Protein AF-W7SW84-F1 (afdb_monomer_lite)

Sequence (84 aa):
MPKPAPHQNNPKWIGNDATVNPRTLGKSKNYTHRMEFHVEPGTRHWLKQYEVKPTNEPGRHAVPADKIDEFNRRVKKFVIRRIR

Radius of gyration: 13.97 Å; chains: 1; bounding box: 36×32×31 Å

Secondary structure (DSSP, 8-state):
-PPPPPGGGSPEEEEPTTTS-GGGSSSGGG--EEEEEEE-TTHHHHHHTTB--TTTSTTEEEE-GGGHHHHHHTEEEEEEEE--

Foldseek 3Di:
DPDPDPCLQFFDKDADPPLDDLVPPDDCVVRFKDKDFDFAPCLQVVQVVQADPCVPRNRIGGHGSVCVVVSVVRTPDMDMDTPD

Structure (mmCIF, N/CA/C/O backbone):
data_AF-W7SW84-F1
#
_entry.id   AF-W7SW84-F1
#
loop_
_atom_site.group_PDB
_atom_site.id
_atom_site.type_symbol
_atom_site.label_atom_id
_atom_site.label_alt_id
_atom_site.label_comp_id
_atom_site.label_asym_id
_atom_site.label_entity_id
_atom_site.label_seq_id
_atom_site.pdbx_PDB_ins_code
_atom_site.Cartn_x
_atom_site.Cartn_y
_atom_site.Cartn_z
_atom_site.occupancy
_atom_site.B_iso_or_equiv
_atom_site.auth_seq_id
_atom_site.auth_comp_id
_atom_site.auth_asym_id
_atom_site.auth_atom_id
_atom_site.pdbx_PDB_model_num
ATOM 1 N N . MET A 1 1 ? 23.728 -18.482 -9.921 1.00 46.97 1 MET A N 1
ATOM 2 C CA . MET A 1 1 ? 22.729 -17.428 -9.633 1.00 46.97 1 MET A CA 1
ATOM 3 C C . MET A 1 1 ? 22.069 -17.754 -8.300 1.00 46.97 1 MET A C 1
ATOM 5 O O . MET A 1 1 ? 21.554 -18.864 -8.196 1.00 46.97 1 MET A O 1
ATOM 9 N N . PRO A 1 2 ? 22.092 -16.880 -7.280 1.00 54.34 2 PRO A N 1
ATOM 10 C CA . PRO A 1 2 ? 21.289 -17.105 -6.083 1.00 54.34 2 PRO A CA 1
ATOM 11 C C . PRO A 1 2 ? 19.804 -17.114 -6.470 1.00 54.34 2 PRO A C 1
ATOM 13 O O . PRO A 1 2 ? 19.354 -16.293 -7.272 1.00 54.34 2 PRO A O 1
ATOM 16 N N . LYS A 1 3 ? 19.054 -18.085 -5.944 1.00 50.28 3 LYS A N 1
ATOM 17 C CA . LYS A 1 3 ? 17.608 -18.191 -6.157 1.00 50.28 3 LYS A CA 1
ATOM 18 C C . LYS A 1 3 ? 16.963 -16.910 -5.605 1.00 50.28 3 LYS A C 1
ATOM 20 O O . LYS A 1 3 ? 17.267 -16.562 -4.463 1.00 50.28 3 LYS A O 1
ATOM 25 N N . PRO A 1 4 ? 16.130 -16.187 -6.378 1.00 58.72 4 PRO A N 1
ATOM 26 C CA . PRO A 1 4 ? 15.473 -14.990 -5.872 1.00 58.72 4 PRO A CA 1
ATOM 27 C C . PRO A 1 4 ? 14.715 -15.339 -4.593 1.00 58.72 4 PRO A C 1
ATOM 29 O O . PRO A 1 4 ? 14.092 -16.404 -4.509 1.00 58.72 4 PRO A O 1
ATOM 32 N N . ALA A 1 5 ? 14.820 -14.463 -3.592 1.00 60.59 5 ALA A N 1
ATOM 33 C CA . ALA A 1 5 ? 14.133 -14.646 -2.324 1.00 60.59 5 ALA A CA 1
ATOM 34 C C . ALA A 1 5 ? 12.643 -14.940 -2.585 1.00 60.59 5 ALA A C 1
ATOM 36 O O . ALA A 1 5 ? 12.062 -14.356 -3.510 1.00 60.59 5 ALA A O 1
ATOM 37 N N . PRO A 1 6 ? 12.016 -15.843 -1.810 1.00 70.38 6 PRO A N 1
ATOM 38 C CA . PRO A 1 6 ? 10.609 -16.160 -1.990 1.00 70.38 6 PRO A CA 1
ATOM 39 C C . PRO A 1 6 ? 9.787 -14.870 -1.984 1.00 70.38 6 PRO A C 1
ATOM 41 O O . PRO A 1 6 ? 9.941 -14.042 -1.089 1.00 70.38 6 PRO A O 1
ATOM 44 N N . HIS A 1 7 ? 8.900 -14.692 -2.968 1.00 69.38 7 HIS A N 1
ATOM 45 C CA . HIS A 1 7 ? 8.111 -13.463 -3.136 1.00 69.38 7 HIS A CA 1
ATOM 46 C C . HIS A 1 7 ? 7.302 -13.061 -1.892 1.00 69.38 7 HIS A C 1
ATOM 48 O O . HIS A 1 7 ? 6.854 -11.915 -1.801 1.00 69.38 7 HIS A O 1
ATOM 54 N N . GLN A 1 8 ? 7.085 -13.989 -0.958 1.00 70.56 8 GLN A N 1
ATOM 55 C CA . GLN A 1 8 ? 6.447 -13.744 0.335 1.00 70.56 8 GLN A CA 1
ATOM 56 C C . GLN A 1 8 ? 7.254 -12.793 1.233 1.00 70.56 8 GLN A C 1
ATOM 58 O O . GLN A 1 8 ? 6.651 -12.051 1.990 1.00 70.56 8 GLN A O 1
ATOM 63 N N . ASN A 1 9 ? 8.582 -12.740 1.080 1.00 78.69 9 ASN A N 1
ATOM 64 C CA . ASN A 1 9 ? 9.465 -11.879 1.872 1.00 78.69 9 ASN A CA 1
ATOM 65 C C . ASN A 1 9 ? 9.597 -10.464 1.285 1.00 78.69 9 ASN A C 1
ATOM 67 O O . ASN A 1 9 ? 10.219 -9.596 1.892 1.00 78.69 9 ASN A O 1
ATOM 71 N N . ASN A 1 10 ? 9.022 -10.219 0.103 1.00 85.88 10 ASN A N 1
ATOM 72 C CA . ASN A 1 10 ? 9.094 -8.918 -0.549 1.00 85.88 10 ASN A CA 1
ATOM 73 C C . ASN A 1 10 ? 7.935 -8.019 -0.097 1.00 85.88 10 ASN A C 1
ATOM 75 O O . ASN A 1 10 ? 6.798 -8.505 -0.014 1.00 85.88 10 ASN A O 1
ATOM 79 N N . PRO A 1 11 ? 8.183 -6.708 0.088 1.00 88.69 11 PRO A N 1
ATOM 80 C CA . PRO A 1 11 ? 7.131 -5.745 0.370 1.00 88.69 11 PRO A CA 1
ATOM 81 C C . PRO A 1 11 ? 6.009 -5.809 -0.666 1.00 88.69 11 PRO A C 1
ATOM 83 O O . PRO A 1 11 ? 6.257 -6.000 -1.863 1.00 88.69 11 PRO A O 1
ATOM 86 N N . LYS A 1 12 ? 4.769 -5.622 -0.218 1.00 90.38 12 LYS A N 1
ATOM 87 C CA . LYS A 1 12 ? 3.613 -5.517 -1.112 1.00 90.38 12 LYS A CA 1
ATOM 88 C C . LYS A 1 12 ? 3.285 -4.057 -1.351 1.00 90.38 12 LYS A C 1
ATOM 90 O O . LYS A 1 12 ? 3.269 -3.243 -0.432 1.00 90.38 12 LYS A O 1
ATOM 95 N N . TRP A 1 13 ? 3.051 -3.725 -2.613 1.00 89.50 13 TRP A N 1
ATOM 96 C CA . TRP A 1 13 ? 2.768 -2.359 -3.022 1.00 89.50 13 TRP A CA 1
ATOM 97 C C . TRP A 1 13 ? 1.269 -2.106 -3.042 1.00 89.50 13 TRP A C 1
ATOM 99 O O . TRP A 1 13 ? 0.522 -2.841 -3.686 1.00 89.50 13 TRP A O 1
ATOM 109 N N . ILE A 1 14 ? 0.851 -1.051 -2.352 1.00 89.75 14 ILE A N 1
ATOM 110 C CA . ILE A 1 14 ? -0.540 -0.624 -2.235 1.00 89.75 14 ILE A CA 1
ATOM 111 C C . ILE A 1 14 ? -0.619 0.823 -2.705 1.00 89.75 14 ILE A C 1
ATOM 113 O O . ILE A 1 14 ? 0.150 1.665 -2.253 1.00 89.75 14 ILE A O 1
ATOM 117 N N . GLY A 1 15 ? -1.524 1.103 -3.637 1.00 87.94 15 GLY A N 1
ATOM 118 C CA . GLY A 1 15 ? -1.819 2.463 -4.078 1.00 87.94 15 GLY A CA 1
ATOM 119 C C . GLY A 1 15 ? -3.108 2.971 -3.446 1.00 87.94 15 GLY A C 1
ATOM 120 O O . GLY A 1 15 ? -4.036 2.193 -3.211 1.00 87.94 15 GLY A O 1
ATOM 121 N N . ASN A 1 16 ? -3.183 4.277 -3.217 1.00 83.94 16 ASN A N 1
ATOM 122 C CA . ASN A 1 16 ? -4.450 4.951 -2.981 1.00 83.94 16 ASN A CA 1
ATOM 123 C C . ASN A 1 16 ? -5.364 4.845 -4.218 1.00 83.94 16 ASN A C 1
ATOM 125 O O . ASN A 1 16 ? -4.945 4.497 -5.328 1.00 83.94 16 ASN A O 1
ATOM 129 N N . ASP A 1 17 ? -6.653 5.108 -4.002 1.00 73.38 17 ASP A N 1
ATOM 130 C CA . ASP A 1 17 ? -7.627 5.109 -5.088 1.00 73.38 17 ASP A CA 1
ATOM 131 C C . ASP A 1 17 ? -7.224 6.112 -6.181 1.00 73.38 17 ASP A C 1
ATOM 133 O O . ASP A 1 17 ? -6.718 7.193 -5.885 1.00 73.38 17 ASP A O 1
ATOM 137 N N . ALA A 1 18 ? -7.411 5.716 -7.440 1.00 68.31 18 ALA A N 1
ATOM 138 C CA . ALA A 1 18 ? -7.015 6.441 -8.650 1.00 68.31 18 ALA A CA 1
ATOM 139 C C . ALA A 1 18 ? -5.513 6.773 -8.813 1.00 68.31 18 ALA A C 1
ATOM 141 O O . ALA A 1 18 ? -5.130 7.331 -9.838 1.00 68.31 18 ALA A O 1
ATOM 142 N N . THR A 1 19 ? -4.641 6.391 -7.876 1.00 70.12 19 THR A N 1
ATOM 143 C CA . THR A 1 19 ? -3.202 6.706 -7.942 1.00 70.12 19 THR A CA 1
ATOM 144 C C . THR A 1 19 ? -2.462 5.892 -9.002 1.00 70.12 19 THR A C 1
ATOM 146 O O . THR A 1 19 ? -1.494 6.356 -9.599 1.00 70.12 19 THR A O 1
ATOM 149 N N . VAL A 1 20 ? -2.915 4.664 -9.257 1.00 72.88 20 VAL A N 1
ATOM 150 C CA . VAL A 1 20 ? -2.302 3.771 -10.243 1.00 72.88 20 VAL A CA 1
ATOM 151 C C . VAL A 1 20 ? -3.253 3.606 -11.415 1.00 72.88 20 VAL A C 1
ATOM 153 O O . VAL A 1 20 ? -4.315 3.002 -11.272 1.00 72.88 20 VAL A O 1
ATOM 156 N N . ASN A 1 21 ? -2.858 4.095 -12.592 1.00 74.56 21 ASN A N 1
ATOM 157 C CA . ASN A 1 21 ? -3.560 3.778 -13.828 1.00 74.56 21 ASN A CA 1
ATOM 158 C C . ASN A 1 21 ? -3.210 2.339 -14.237 1.00 74.56 21 ASN A C 1
ATOM 160 O O . ASN A 1 21 ? -2.088 2.072 -14.666 1.00 74.56 21 ASN A O 1
ATOM 164 N N . PRO A 1 22 ? -4.146 1.383 -14.166 1.00 71.81 22 PRO A N 1
ATOM 165 C CA . PRO A 1 22 ? -3.808 0.005 -14.465 1.00 71.81 22 PRO A CA 1
ATOM 166 C C . PRO A 1 22 ? -3.563 -0.234 -15.965 1.00 71.81 22 PRO A C 1
ATOM 168 O O . PRO A 1 22 ? -3.032 -1.273 -16.355 1.00 71.81 22 PRO A O 1
ATOM 171 N N . ARG A 1 23 ? -3.912 0.731 -16.831 1.00 71.81 23 ARG A N 1
ATOM 172 C CA . ARG A 1 23 ? -3.638 0.651 -18.269 1.00 71.81 23 ARG A CA 1
ATOM 173 C C . ARG A 1 23 ? -2.173 0.904 -18.615 1.00 71.81 23 ARG A C 1
ATOM 175 O O . ARG A 1 23 ? -1.751 0.456 -19.677 1.00 71.81 23 ARG A O 1
ATOM 182 N N . THR A 1 24 ? -1.424 1.563 -17.733 1.00 73.88 24 THR A N 1
ATOM 183 C CA . THR A 1 24 ? 0.009 1.856 -17.900 1.00 73.88 24 THR A CA 1
ATOM 184 C C . THR A 1 24 ? 0.905 0.842 -17.184 1.00 73.88 24 THR A C 1
ATOM 186 O O . THR A 1 24 ? 2.128 0.950 -17.237 1.00 73.88 24 THR A O 1
ATOM 189 N N . LEU A 1 25 ? 0.320 -0.164 -16.522 1.00 74.38 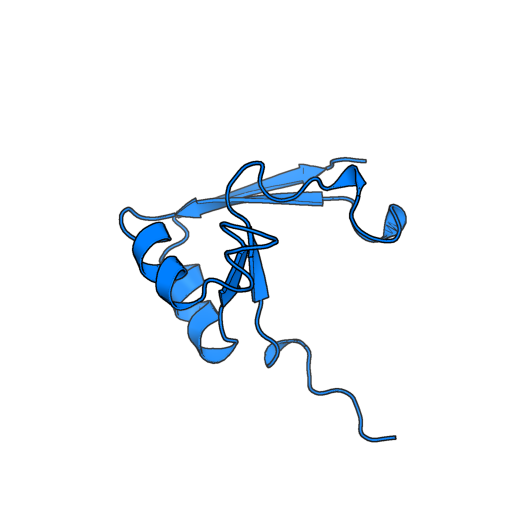25 LEU A N 1
ATOM 190 C CA . LEU A 1 25 ? 1.066 -1.231 -15.860 1.00 74.38 25 LEU A CA 1
ATOM 191 C C . LEU A 1 25 ? 1.592 -2.249 -16.877 1.00 74.38 25 LEU A C 1
ATOM 193 O O . LEU A 1 25 ? 0.810 -2.990 -17.469 1.00 74.38 25 LEU A O 1
ATOM 197 N N . GLY A 1 26 ? 2.921 -2.315 -17.008 1.00 78.12 26 GLY A N 1
ATOM 198 C CA . GLY A 1 26 ? 3.692 -3.359 -17.694 1.00 78.12 26 GLY A CA 1
ATOM 199 C C . GLY A 1 26 ? 3.028 -4.008 -18.918 1.00 78.12 26 GLY A C 1
ATOM 200 O O . GLY A 1 26 ? 2.405 -3.355 -19.751 1.00 78.12 26 GLY A O 1
ATOM 201 N N . LYS A 1 27 ? 3.197 -5.328 -19.065 1.00 80.06 27 LYS A N 1
ATOM 202 C CA . LYS A 1 27 ? 2.540 -6.084 -20.141 1.00 80.06 27 LYS A CA 1
ATOM 203 C C . LYS A 1 27 ? 1.079 -6.319 -19.764 1.00 80.06 27 LYS A C 1
ATOM 205 O O . LYS A 1 27 ? 0.816 -6.944 -18.741 1.00 80.06 27 LYS A O 1
ATOM 210 N N . SER A 1 28 ? 0.148 -5.907 -20.621 1.00 72.88 28 SER A N 1
ATOM 211 C CA . SER A 1 28 ? -1.306 -6.011 -20.402 1.00 72.88 28 SER A CA 1
ATOM 212 C C . SER A 1 28 ? -1.777 -7.397 -19.941 1.00 72.88 28 SER A C 1
ATOM 214 O O . SER A 1 28 ? -2.615 -7.487 -19.049 1.00 72.88 28 SER A O 1
ATOM 216 N N . LYS A 1 29 ? -1.191 -8.474 -20.482 1.00 80.88 29 LYS A N 1
ATOM 217 C CA . LYS A 1 29 ? -1.499 -9.864 -20.101 1.00 80.88 29 LYS A CA 1
ATOM 218 C C . LYS A 1 29 ? -1.198 -10.210 -18.633 1.00 80.88 29 LYS A C 1
ATOM 220 O O . LYS A 1 29 ? -1.749 -11.174 -18.119 1.00 80.88 29 LYS A O 1
ATOM 225 N N . ASN A 1 30 ? -0.340 -9.436 -17.967 1.00 80.44 30 ASN A N 1
ATOM 226 C CA . ASN A 1 30 ? 0.053 -9.654 -16.573 1.00 80.44 30 ASN A CA 1
ATOM 227 C C . ASN A 1 30 ? -0.795 -8.835 -15.579 1.00 80.44 30 ASN A C 1
ATOM 229 O O . ASN A 1 30 ? -0.792 -9.140 -14.392 1.00 80.44 30 ASN A O 1
ATOM 233 N N . TYR A 1 31 ? -1.508 -7.802 -16.044 1.00 80.44 31 TYR A N 1
ATOM 234 C CA . TYR A 1 31 ? -2.254 -6.855 -15.206 1.00 80.44 31 TYR A CA 1
ATOM 235 C C . TYR A 1 31 ? -3.717 -6.794 -15.660 1.00 80.44 31 TYR A C 1
ATOM 237 O O . TYR A 1 31 ? -4.170 -5.832 -16.280 1.00 80.44 31 TYR A O 1
ATOM 245 N N . THR A 1 32 ? -4.442 -7.880 -15.391 1.00 87.31 32 THR A N 1
ATOM 246 C CA . THR A 1 32 ? -5.817 -8.126 -15.865 1.00 87.31 32 THR A CA 1
ATOM 247 C C . THR A 1 32 ? -6.896 -7.799 -14.836 1.00 87.31 32 THR A C 1
ATOM 249 O O . THR A 1 32 ? -8.063 -7.645 -15.197 1.00 87.31 32 THR A O 1
ATOM 252 N N . HIS A 1 33 ? -6.518 -7.652 -13.565 1.00 88.44 33 HIS A N 1
ATOM 253 C CA . HIS A 1 33 ? -7.438 -7.421 -12.455 1.00 88.44 33 HIS A CA 1
ATOM 254 C C . HIS A 1 33 ? -7.024 -6.198 -11.637 1.00 88.44 33 HIS A C 1
ATOM 256 O O . HIS A 1 33 ? -5.839 -5.910 -11.470 1.00 88.44 33 HIS A O 1
ATOM 262 N N . ARG A 1 34 ? -8.022 -5.506 -11.095 1.00 87.31 34 ARG A N 1
ATOM 263 C CA . ARG A 1 34 ? -7.895 -4.475 -10.068 1.00 87.31 34 ARG A CA 1
ATOM 264 C C . ARG A 1 34 ? -8.510 -5.007 -8.780 1.00 87.31 34 ARG A C 1
ATOM 266 O O . ARG A 1 34 ? -9.618 -5.536 -8.811 1.00 87.31 34 ARG A O 1
ATOM 273 N N . MET A 1 35 ? -7.802 -4.842 -7.669 1.00 90.12 35 MET A N 1
ATOM 274 C CA . MET A 1 35 ? -8.306 -5.162 -6.337 1.00 90.12 35 MET A CA 1
ATOM 275 C C . MET A 1 35 ? -8.506 -3.867 -5.551 1.00 90.12 35 MET A C 1
ATOM 277 O O . MET A 1 35 ? -7.594 -3.047 -5.462 1.00 90.12 35 MET A O 1
ATOM 281 N N . GLU A 1 36 ? -9.704 -3.675 -5.016 1.00 91.62 36 GLU A N 1
ATOM 282 C CA . GLU A 1 36 ? -10.076 -2.535 -4.182 1.00 91.62 36 GLU A CA 1
ATOM 283 C C . GLU A 1 36 ? -10.304 -3.031 -2.756 1.00 91.62 36 GLU A C 1
ATOM 285 O O . GLU A 1 36 ? -11.189 -3.851 -2.514 1.00 91.62 36 GLU A O 1
ATOM 290 N N . PHE A 1 37 ? -9.496 -2.549 -1.814 1.00 93.12 37 PHE A N 1
ATOM 291 C CA . PHE A 1 37 ? -9.619 -2.890 -0.400 1.00 93.12 37 PHE A CA 1
ATOM 292 C C . PHE A 1 37 ? -10.440 -1.831 0.328 1.00 93.12 37 PHE A C 1
ATOM 294 O O . PHE A 1 37 ? -10.118 -0.644 0.299 1.00 93.12 37 PHE A O 1
ATOM 301 N N . HIS A 1 38 ? -11.467 -2.271 1.043 1.00 94.19 38 HIS A N 1
ATOM 302 C CA . HIS A 1 38 ? -12.161 -1.447 2.019 1.00 94.19 38 HIS A CA 1
ATOM 303 C C . HIS A 1 38 ? -11.607 -1.786 3.394 1.00 94.19 38 HIS A C 1
ATOM 305 O O . HIS A 1 38 ? -11.713 -2.921 3.862 1.00 94.19 38 HIS A O 1
ATOM 311 N N . VAL A 1 39 ? -11.009 -0.789 4.025 1.00 94.94 39 VAL A N 1
ATOM 312 C CA . VAL A 1 39 ? -10.224 -0.946 5.248 1.00 94.94 39 VAL A CA 1
ATOM 313 C C . VAL A 1 39 ? -10.883 -0.249 6.433 1.00 94.94 39 VAL A C 1
ATOM 315 O O . VAL A 1 39 ? -11.783 0.578 6.270 1.00 94.94 39 VAL A O 1
ATOM 318 N N . GLU A 1 40 ? -10.439 -0.583 7.637 1.00 96.38 40 GLU A N 1
ATOM 319 C CA . GLU A 1 40 ? -10.839 0.097 8.864 1.00 96.38 40 GLU A CA 1
ATOM 320 C C . GLU A 1 40 ? -10.431 1.581 8.880 1.00 96.38 40 GLU A C 1
ATOM 322 O O . GLU A 1 40 ? -9.409 1.950 8.278 1.00 96.38 40 GLU A O 1
ATOM 327 N N . PRO A 1 41 ? -11.188 2.445 9.591 1.00 95.56 41 PRO A N 1
ATOM 328 C CA . PRO A 1 41 ? -10.746 3.803 9.896 1.00 95.56 41 PRO A CA 1
ATOM 329 C C . PRO A 1 41 ? -9.324 3.814 10.475 1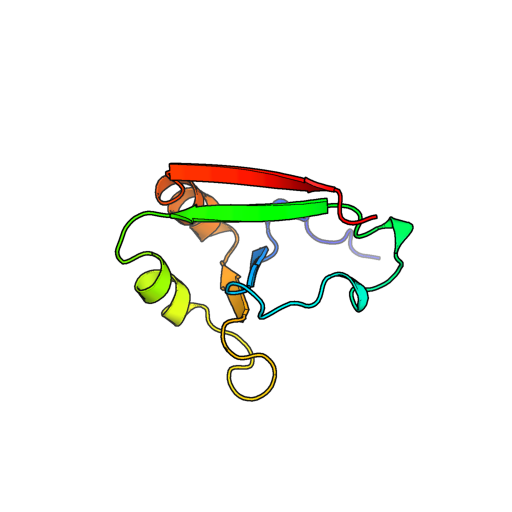.00 95.56 41 PRO A C 1
ATOM 331 O O . PRO A 1 41 ? -8.927 2.910 11.202 1.00 95.56 41 PRO A O 1
ATOM 334 N N . GLY A 1 42 ? -8.523 4.819 10.117 1.00 94.44 42 GLY A N 1
ATOM 335 C CA . GLY A 1 42 ? -7.124 4.920 10.555 1.00 94.44 42 GLY A CA 1
ATOM 336 C C . GLY A 1 42 ? -6.121 4.089 9.743 1.00 94.44 42 GLY A C 1
ATOM 337 O O . GLY A 1 42 ? -4.928 4.377 9.795 1.00 94.44 42 GLY A O 1
ATOM 338 N N . THR A 1 43 ? -6.556 3.145 8.900 1.00 94.44 43 THR A N 1
ATOM 339 C CA . THR A 1 43 ? -5.628 2.323 8.092 1.00 94.44 43 THR A CA 1
ATOM 340 C C . THR A 1 43 ? -4.808 3.148 7.101 1.00 94.44 43 THR A C 1
ATOM 342 O O . THR A 1 43 ? -3.629 2.879 6.906 1.00 94.44 43 THR A O 1
ATOM 345 N N . ARG A 1 44 ? -5.382 4.204 6.508 1.00 90.94 44 ARG A N 1
ATOM 346 C CA . ARG A 1 44 ? -4.620 5.124 5.642 1.00 90.94 44 ARG A CA 1
ATOM 347 C C . ARG A 1 44 ? -3.536 5.881 6.409 1.00 90.94 44 ARG A C 1
ATOM 349 O O . ARG A 1 44 ? -2.449 6.083 5.883 1.00 90.94 44 ARG A O 1
ATOM 356 N N . HIS A 1 45 ? -3.821 6.272 7.651 1.00 93.69 45 HIS A N 1
ATOM 357 C CA . HIS A 1 45 ? -2.827 6.905 8.514 1.00 93.69 45 HI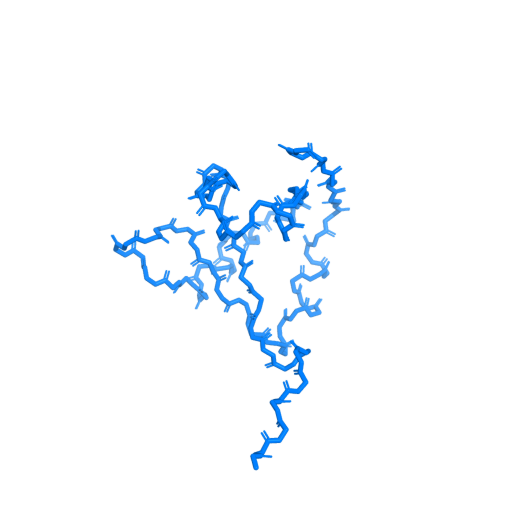S A CA 1
ATOM 358 C C . HIS A 1 45 ? -1.716 5.912 8.871 1.00 93.69 45 HIS A C 1
ATOM 360 O O . HIS A 1 45 ? -0.542 6.241 8.743 1.00 93.69 45 HIS A O 1
ATOM 366 N N . TRP A 1 46 ? -2.083 4.672 9.205 1.00 94.50 46 TRP A N 1
ATOM 367 C CA . TRP A 1 46 ? -1.127 3.586 9.412 1.00 94.50 46 TRP A CA 1
ATOM 368 C C . TRP A 1 46 ? -0.257 3.340 8.169 1.00 94.50 46 TRP A C 1
ATOM 370 O O . TRP A 1 46 ? 0.954 3.232 8.301 1.00 94.50 46 TRP A O 1
ATOM 380 N N . LEU A 1 47 ? -0.821 3.343 6.957 1.00 93.31 47 LEU A N 1
ATOM 381 C CA . LEU A 1 47 ? -0.061 3.165 5.710 1.00 93.31 47 LEU A CA 1
ATOM 382 C C . LEU A 1 47 ? 0.930 4.302 5.416 1.00 93.31 47 LEU A C 1
ATOM 384 O O . LEU A 1 47 ? 1.912 4.074 4.709 1.00 93.31 47 LEU A O 1
ATOM 388 N N . LYS A 1 48 ? 0.710 5.510 5.952 1.00 91.88 48 LYS A N 1
ATOM 389 C CA . LYS A 1 48 ? 1.569 6.680 5.703 1.00 91.88 48 LYS A CA 1
ATOM 390 C C . LYS A 1 48 ? 3.025 6.435 6.107 1.00 91.88 48 LYS A C 1
ATOM 392 O O . LYS A 1 48 ? 3.929 6.916 5.437 1.00 91.88 48 LYS A O 1
ATOM 397 N N . GLN A 1 49 ? 3.257 5.627 7.141 1.00 93.62 49 GLN A N 1
ATOM 398 C CA . GLN A 1 49 ? 4.610 5.262 7.581 1.00 93.62 49 GLN A CA 1
ATOM 399 C C . GLN A 1 49 ? 5.381 4.414 6.547 1.00 93.62 49 GLN A C 1
ATOM 401 O O . GLN A 1 49 ? 6.597 4.287 6.637 1.00 93.62 49 GLN A O 1
ATOM 406 N N . TYR A 1 50 ? 4.675 3.841 5.567 1.00 93.56 50 TYR A N 1
ATOM 407 C CA . TYR A 1 50 ? 5.231 3.022 4.489 1.00 93.56 50 TYR A CA 1
ATOM 408 C C . TYR A 1 50 ? 5.146 3.712 3.122 1.00 93.56 50 TYR A C 1
ATOM 410 O O . TYR A 1 50 ? 5.283 3.046 2.095 1.00 93.56 50 TYR A O 1
ATOM 418 N N . GLU A 1 51 ? 4.848 5.013 3.078 1.00 90.19 51 GLU A N 1
ATOM 419 C CA . GLU A 1 51 ? 4.787 5.762 1.825 1.00 90.19 51 GLU A CA 1
ATOM 420 C C . GLU A 1 51 ? 6.160 5.802 1.142 1.00 90.19 51 GLU A C 1
ATOM 422 O O . GLU A 1 51 ? 7.184 6.094 1.758 1.00 90.19 51 GLU A O 1
ATOM 427 N N . VAL A 1 52 ? 6.183 5.488 -0.152 1.00 87.50 52 VAL A N 1
ATOM 428 C CA . VAL A 1 52 ? 7.393 5.452 -0.971 1.00 87.50 52 VAL A CA 1
ATOM 429 C C . VAL A 1 52 ? 7.268 6.427 -2.127 1.00 87.50 52 VAL A C 1
ATOM 431 O O . VAL A 1 52 ? 6.222 6.525 -2.758 1.00 87.50 52 VAL A O 1
ATOM 434 N N . LYS A 1 53 ? 8.373 7.116 -2.435 1.00 76.88 53 LYS A N 1
ATOM 435 C CA . LYS A 1 53 ? 8.451 8.109 -3.518 1.00 76.88 53 LYS A CA 1
ATOM 436 C C . LYS A 1 53 ? 7.309 9.146 -3.470 1.00 76.88 53 LYS A C 1
ATOM 438 O O . LYS A 1 53 ? 6.696 9.390 -4.509 1.00 76.88 53 LYS A O 1
ATOM 443 N N . PRO A 1 54 ? 7.038 9.792 -2.320 1.00 76.00 54 PRO A N 1
ATOM 444 C CA . PRO A 1 54 ? 5.900 10.707 -2.175 1.00 76.00 54 PRO A CA 1
ATOM 445 C C . PRO A 1 54 ? 5.909 11.857 -3.196 1.00 76.00 54 PRO A C 1
ATOM 447 O O . PRO A 1 54 ? 4.859 12.355 -3.577 1.00 76.00 54 PRO A O 1
ATOM 450 N N . THR A 1 55 ? 7.086 12.250 -3.688 1.00 74.62 55 THR A N 1
ATOM 451 C CA . THR A 1 55 ? 7.246 13.297 -4.706 1.00 74.62 55 THR A CA 1
ATOM 452 C C . THR A 1 55 ? 6.866 12.844 -6.121 1.00 74.62 55 THR A C 1
ATOM 454 O O . THR A 1 55 ? 6.404 13.658 -6.914 1.00 74.62 55 THR A O 1
ATOM 457 N N . ASN A 1 56 ? 7.043 11.561 -6.455 1.00 75.62 56 ASN A N 1
ATOM 458 C CA . ASN A 1 56 ? 6.869 11.052 -7.823 1.00 75.62 56 ASN A CA 1
ATOM 459 C C . ASN A 1 56 ? 5.595 10.210 -7.970 1.00 75.62 56 ASN A C 1
ATOM 461 O O . ASN A 1 56 ? 5.002 10.167 -9.044 1.00 75.62 56 ASN A O 1
ATOM 465 N N . GLU A 1 57 ? 5.204 9.503 -6.910 1.00 74.50 57 GLU A N 1
ATOM 466 C CA . GLU A 1 57 ? 4.072 8.576 -6.870 1.00 74.50 57 GLU A CA 1
ATOM 467 C C . GLU A 1 57 ? 3.346 8.707 -5.511 1.00 74.50 57 GLU A C 1
ATOM 469 O O . GLU A 1 57 ? 3.343 7.763 -4.716 1.00 74.50 57 GLU A O 1
ATOM 474 N N . PRO A 1 58 ? 2.765 9.887 -5.204 1.00 81.44 58 PRO A N 1
ATOM 475 C CA . PRO A 1 58 ? 2.110 10.157 -3.921 1.00 81.44 58 PRO A CA 1
ATOM 476 C C . PRO A 1 58 ? 0.994 9.152 -3.638 1.00 81.44 58 PRO A C 1
ATOM 478 O O . PRO A 1 58 ? 0.193 8.849 -4.519 1.00 81.44 58 PRO A O 1
ATOM 481 N N . GLY A 1 59 ? 0.904 8.645 -2.406 1.00 84.00 59 GLY A N 1
ATOM 482 C CA . GLY A 1 59 ? -0.083 7.622 -2.049 1.00 84.00 59 GLY A CA 1
ATOM 483 C C . GLY A 1 59 ? 0.273 6.203 -2.498 1.00 84.00 59 GLY A C 1
ATOM 484 O O . GLY A 1 59 ? -0.608 5.340 -2.552 1.00 84.00 59 GLY A O 1
ATOM 485 N N . ARG A 1 60 ? 1.542 5.949 -2.832 1.00 88.81 60 ARG A N 1
ATOM 486 C CA . ARG A 1 60 ? 2.083 4.601 -3.013 1.00 88.81 60 ARG A CA 1
ATOM 487 C C . ARG A 1 60 ? 2.764 4.146 -1.730 1.00 88.81 60 ARG A C 1
ATOM 489 O O . ARG A 1 60 ? 3.645 4.820 -1.213 1.00 88.81 60 ARG A O 1
ATOM 496 N N . HIS A 1 61 ? 2.389 2.973 -1.243 1.00 91.81 61 HIS A N 1
ATOM 497 C CA . HIS A 1 61 ? 2.874 2.410 0.012 1.00 91.81 61 HIS A CA 1
ATOM 498 C C . HIS A 1 61 ? 3.547 1.061 -0.237 1.00 91.81 61 HIS A C 1
ATOM 500 O O . HIS A 1 61 ? 3.014 0.233 -0.977 1.00 91.81 61 HIS A O 1
ATOM 506 N N . ALA A 1 62 ? 4.702 0.821 0.379 1.00 93.56 62 ALA A N 1
ATOM 507 C CA . ALA A 1 62 ? 5.396 -0.462 0.341 1.00 93.56 62 ALA A CA 1
ATOM 508 C C . ALA A 1 62 ? 5.285 -1.147 1.706 1.00 93.56 62 ALA A C 1
ATOM 510 O O . ALA A 1 62 ? 6.151 -0.983 2.559 1.00 93.56 62 ALA A O 1
ATOM 511 N N . VAL A 1 63 ? 4.209 -1.910 1.911 1.00 93.56 63 VAL A N 1
ATOM 512 C CA . VAL A 1 63 ? 3.970 -2.612 3.177 1.00 93.56 63 VAL A CA 1
ATOM 513 C C . VAL A 1 63 ? 5.002 -3.734 3.325 1.00 93.56 63 VAL A C 1
ATOM 515 O O . VAL A 1 63 ? 5.054 -4.607 2.450 1.00 93.56 63 VAL A O 1
ATOM 518 N N . PRO A 1 64 ? 5.823 -3.731 4.390 1.00 94.06 64 PRO A N 1
ATOM 519 C CA . PRO A 1 64 ? 6.797 -4.786 4.646 1.00 94.06 64 PRO A CA 1
ATOM 520 C C . PRO A 1 64 ? 6.145 -6.168 4.752 1.00 94.06 64 PRO A C 1
ATOM 522 O O . PRO A 1 64 ? 4.990 -6.288 5.163 1.00 94.06 64 PRO A O 1
ATOM 525 N N . ALA A 1 65 ? 6.883 -7.217 4.387 1.00 91.94 65 ALA A N 1
ATOM 526 C CA . ALA A 1 65 ? 6.371 -8.589 4.385 1.00 91.94 65 ALA A CA 1
ATOM 527 C C . ALA A 1 65 ? 5.867 -9.043 5.768 1.00 91.94 65 ALA A C 1
ATOM 529 O O . ALA A 1 65 ? 4.810 -9.659 5.869 1.00 91.94 65 ALA A O 1
ATOM 530 N N . ASP A 1 66 ? 6.572 -8.660 6.831 1.00 92.69 66 ASP A N 1
ATOM 531 C CA . ASP A 1 66 ? 6.228 -8.926 8.232 1.00 92.69 66 ASP A CA 1
ATOM 532 C C . ASP A 1 66 ? 5.009 -8.128 8.732 1.00 92.69 66 ASP A C 1
ATOM 534 O O . ASP A 1 66 ? 4.487 -8.397 9.813 1.00 92.69 66 ASP A O 1
ATOM 538 N N . LYS A 1 67 ? 4.525 -7.156 7.948 1.00 94.81 67 LYS A N 1
ATOM 539 C CA . LYS A 1 67 ? 3.354 -6.319 8.259 1.00 94.81 67 LYS A CA 1
ATOM 540 C C . LYS A 1 67 ? 2.129 -6.646 7.411 1.00 94.81 67 LYS A C 1
ATOM 542 O O . LYS A 1 67 ? 1.081 -6.024 7.592 1.00 94.81 67 LYS A O 1
ATOM 547 N N . ILE A 1 68 ? 2.219 -7.633 6.518 1.00 92.06 68 ILE A N 1
ATOM 548 C CA . ILE A 1 68 ? 1.093 -8.039 5.668 1.00 92.06 68 ILE A CA 1
ATOM 549 C C . ILE A 1 68 ? -0.055 -8.615 6.491 1.00 92.06 68 ILE A C 1
ATOM 551 O O . ILE A 1 68 ? -1.206 -8.277 6.229 1.00 92.06 68 ILE A O 1
ATOM 555 N N . ASP A 1 69 ? 0.234 -9.398 7.530 1.00 93.75 69 ASP A N 1
ATOM 556 C CA . ASP A 1 69 ? -0.814 -9.932 8.405 1.00 93.75 69 ASP A CA 1
ATOM 557 C C . ASP A 1 69 ? -1.537 -8.822 9.176 1.00 93.75 69 ASP A C 1
ATOM 559 O O . ASP A 1 69 ? -2.757 -8.865 9.335 1.00 93.75 69 ASP A O 1
ATOM 563 N N . GLU A 1 70 ? -0.811 -7.785 9.602 1.00 95.56 70 GLU A N 1
ATOM 564 C CA . GLU A 1 70 ? -1.415 -6.610 10.234 1.00 95.56 70 GLU A CA 1
ATOM 565 C C . GLU A 1 70 ? -2.283 -5.827 9.241 1.00 95.56 70 GLU A C 1
ATOM 567 O O . GLU A 1 70 ? -3.404 -5.446 9.575 1.00 95.56 70 GLU A O 1
ATOM 572 N N . PHE A 1 71 ? -1.809 -5.631 8.007 1.00 94.69 71 PHE A N 1
ATOM 573 C CA . PHE A 1 71 ? -2.613 -5.009 6.958 1.00 94.69 71 PHE A CA 1
ATOM 574 C C . PHE A 1 71 ? -3.893 -5.809 6.685 1.00 94.69 71 PHE A C 1
ATOM 576 O O . PHE A 1 71 ? -4.977 -5.231 6.650 1.00 94.69 71 PHE A O 1
ATOM 583 N N . ASN A 1 72 ? -3.788 -7.133 6.556 1.00 94.19 72 ASN A N 1
ATOM 584 C CA . ASN A 1 72 ? -4.922 -8.010 6.276 1.00 94.19 72 ASN A CA 1
ATOM 585 C C . ASN A 1 72 ? -5.984 -7.954 7.381 1.00 94.19 72 ASN A C 1
ATOM 587 O O . ASN A 1 72 ? -7.171 -7.924 7.069 1.00 94.19 72 ASN A O 1
ATOM 591 N N . ARG A 1 73 ? -5.586 -7.856 8.659 1.00 96.88 73 ARG A N 1
ATOM 592 C CA . ARG A 1 73 ? -6.531 -7.671 9.781 1.00 96.88 73 ARG A CA 1
ATOM 593 C C . ARG A 1 73 ? -7.322 -6.365 9.691 1.00 96.88 73 ARG A C 1
ATOM 595 O O . ARG A 1 73 ? -8.437 -6.302 10.191 1.00 96.88 73 ARG A O 1
ATOM 602 N N . ARG A 1 74 ? -6.766 -5.339 9.042 1.00 95.62 74 ARG A N 1
ATOM 603 C CA . ARG A 1 74 ? -7.420 -4.039 8.825 1.00 95.62 74 ARG A CA 1
ATOM 604 C C . ARG A 1 74 ? -8.336 -4.029 7.595 1.00 95.62 74 ARG A C 1
ATOM 606 O O . ARG A 1 74 ? -9.042 -3.044 7.375 1.00 95.62 74 ARG A O 1
ATOM 613 N N . VAL A 1 75 ? -8.329 -5.075 6.762 1.00 95.56 75 VAL A N 1
ATOM 614 C CA . VAL A 1 75 ? -9.199 -5.196 5.582 1.00 95.56 75 VAL A CA 1
ATOM 615 C C . VAL A 1 75 ? -10.558 -5.752 6.006 1.00 95.56 75 VAL A C 1
ATOM 617 O O . VAL A 1 75 ? -10.662 -6.880 6.469 1.00 95.56 75 VAL A O 1
ATOM 620 N N . LYS A 1 76 ? -11.627 -4.982 5.780 1.00 96.44 76 LYS A N 1
ATOM 621 C CA . LYS A 1 76 ? -13.010 -5.418 6.045 1.00 96.44 76 LYS A CA 1
ATOM 622 C C . LYS A 1 76 ? -13.599 -6.224 4.896 1.00 96.44 76 LYS A C 1
ATOM 624 O O . LYS A 1 76 ? -14.327 -7.186 5.101 1.00 96.44 76 LYS A O 1
ATOM 629 N N . LYS A 1 77 ? -13.347 -5.769 3.671 1.00 95.25 77 LYS A N 1
ATOM 630 C CA . LYS A 1 77 ? -13.783 -6.426 2.437 1.00 95.25 77 LYS A CA 1
ATOM 631 C C . LYS A 1 77 ? -12.859 -6.025 1.301 1.00 95.25 77 LYS A C 1
ATOM 633 O O . LYS A 1 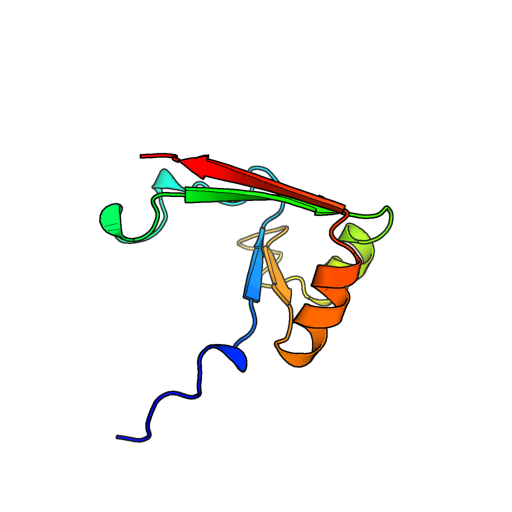77 ? -12.248 -4.957 1.340 1.00 95.25 77 LYS A O 1
ATOM 638 N N . PHE A 1 78 ? -12.812 -6.841 0.263 1.00 94.25 78 PHE A N 1
ATOM 639 C CA . PHE A 1 78 ? -12.139 -6.492 -0.976 1.00 94.25 78 PHE A CA 1
ATOM 640 C C . PHE A 1 78 ? -13.032 -6.816 -2.169 1.00 94.25 78 PHE A C 1
ATOM 642 O O . PHE A 1 78 ? -13.874 -7.710 -2.112 1.00 94.25 78 PHE A O 1
ATOM 649 N N . VAL A 1 79 ? -12.851 -6.064 -3.247 1.00 93.50 79 VAL A N 1
ATOM 650 C CA . VAL A 1 79 ? -13.539 -6.278 -4.517 1.00 9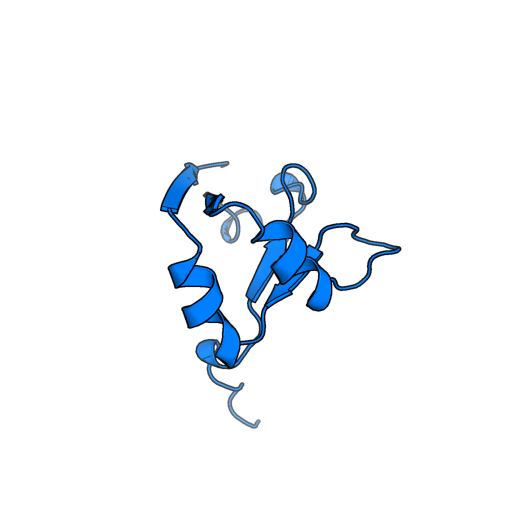3.50 79 VAL A CA 1
ATOM 651 C C . VAL A 1 79 ? -12.483 -6.497 -5.582 1.00 93.50 79 VAL A C 1
ATOM 653 O O . VAL A 1 79 ? -11.550 -5.707 -5.703 1.00 93.50 79 VAL A O 1
ATOM 656 N N . ILE A 1 80 ? -12.628 -7.562 -6.363 1.00 92.50 80 ILE A N 1
ATOM 657 C CA . ILE A 1 80 ? -11.764 -7.833 -7.511 1.00 92.50 80 ILE A CA 1
ATOM 658 C C . ILE A 1 80 ? -12.577 -7.567 -8.769 1.00 92.50 80 ILE A C 1
ATOM 660 O O . ILE A 1 80 ? -13.664 -8.115 -8.939 1.00 92.50 80 ILE A O 1
ATOM 664 N N . ARG A 1 81 ? -12.056 -6.723 -9.655 1.00 90.00 81 ARG A N 1
ATOM 665 C CA . ARG A 1 81 ? -12.676 -6.414 -10.945 1.00 90.00 81 ARG A CA 1
ATOM 666 C C . ARG A 1 81 ? -11.700 -6.693 -12.066 1.00 90.00 81 ARG A C 1
ATOM 668 O O . ARG A 1 81 ? -10.537 -6.298 -11.999 1.00 90.00 81 ARG A O 1
ATOM 675 N N . ARG A 1 82 ? -12.183 -7.341 -13.120 1.00 88.06 82 ARG A N 1
ATOM 676 C CA . ARG A 1 82 ? -11.441 -7.473 -14.370 1.00 88.06 82 ARG A CA 1
ATOM 677 C C . ARG A 1 82 ? -11.407 -6.110 -15.067 1.00 88.06 82 ARG A C 1
ATOM 679 O O . ARG A 1 82 ? -12.417 -5.416 -15.124 1.00 88.06 82 ARG A O 1
ATOM 686 N N . ILE A 1 83 ? -10.237 -5.713 -15.548 1.00 83.75 83 ILE A N 1
ATOM 687 C CA . ILE A 1 83 ? -9.997 -4.401 -16.180 1.00 83.75 83 ILE A CA 1
ATOM 688 C C . ILE A 1 83 ? -9.617 -4.517 -17.663 1.00 83.75 83 ILE A C 1
ATOM 690 O O . ILE A 1 83 ? -9.432 -3.493 -18.325 1.00 83.75 83 ILE A O 1
ATOM 694 N N . ARG A 1 84 ? -9.471 -5.749 -18.167 1.00 75.50 84 ARG A N 1
ATOM 695 C CA . ARG A 1 84 ? -9.152 -6.108 -19.555 1.00 75.50 84 ARG A CA 1
ATOM 696 C C . ARG A 1 84 ? -9.743 -7.458 -19.910 1.00 75.50 84 ARG A C 1
ATOM 698 O O . ARG A 1 84 ? -9.612 -8.363 -19.061 1.00 75.50 84 ARG A O 1
#

pLDDT: mean 84.3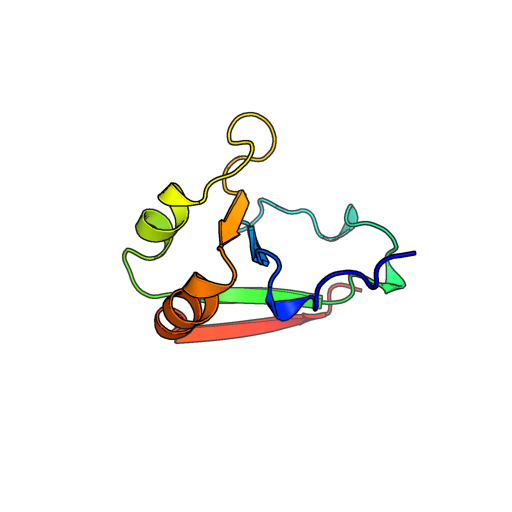9, std 11.43, range [46.97, 96.88]